Protein AF-A0A015J908-F1 (afdb_monomer)

pLDDT: mean 86.08, std 17.11, range [36.44, 96.56]

Structure (mmCIF, N/CA/C/O backbone):
data_AF-A0A015J908-F1
#
_entry.id   AF-A0A015J908-F1
#
loop_
_atom_site.group_PDB
_atom_site.id
_atom_site.type_symbol
_atom_site.label_atom_id
_atom_site.label_alt_id
_atom_site.label_comp_id
_atom_site.label_asym_id
_atom_site.label_entity_id
_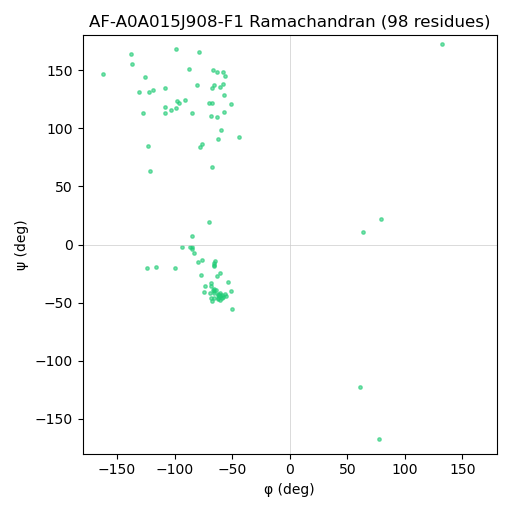atom_site.label_seq_id
_atom_site.pdbx_PDB_ins_code
_atom_site.Cartn_x
_atom_site.Cartn_y
_atom_site.Cartn_z
_atom_site.occupancy
_atom_site.B_iso_or_equiv
_atom_site.auth_seq_id
_atom_site.auth_comp_id
_atom_site.auth_asym_id
_atom_site.auth_atom_id
_atom_site.pdbx_PDB_model_num
ATOM 1 N N . MET A 1 1 ? -16.919 -6.076 14.289 1.00 47.28 1 MET A N 1
ATOM 2 C CA . MET A 1 1 ? -16.607 -6.281 12.858 1.00 47.28 1 MET A CA 1
ATOM 3 C C . MET A 1 1 ? -15.211 -6.894 12.821 1.00 47.28 1 MET A C 1
ATOM 5 O O . MET A 1 1 ? -14.245 -6.172 12.674 1.00 47.28 1 MET A O 1
ATOM 9 N N . GLU A 1 2 ? -15.104 -8.202 13.067 1.00 55.47 2 GLU A N 1
ATOM 10 C CA . GLU A 1 2 ? -13.826 -8.932 13.201 1.00 55.47 2 GLU A CA 1
ATOM 11 C C . GLU A 1 2 ? -13.764 -10.046 12.151 1.00 55.47 2 GLU A C 1
ATOM 13 O O . GLU A 1 2 ? -13.831 -11.230 12.459 1.00 55.47 2 GLU A O 1
ATOM 18 N N . LYS A 1 3 ? -13.770 -9.671 10.869 1.00 77.44 3 LYS A N 1
ATOM 19 C CA . LYS A 1 3 ? -13.636 -10.649 9.772 1.00 77.44 3 LYS A CA 1
ATOM 20 C C . LYS A 1 3 ? -12.477 -10.351 8.828 1.00 77.44 3 LYS A C 1
ATOM 22 O O . LYS A 1 3 ? -12.043 -11.248 8.120 1.00 77.44 3 LYS A O 1
ATOM 27 N N . VAL A 1 4 ? -11.982 -9.114 8.808 1.00 84.88 4 VAL A N 1
ATOM 28 C CA . VAL A 1 4 ? -10.859 -8.719 7.955 1.00 84.88 4 VAL A CA 1
ATOM 29 C C . VAL A 1 4 ? -9.615 -8.632 8.823 1.00 84.88 4 VAL A C 1
ATOM 31 O O . VAL A 1 4 ? -9.564 -7.819 9.741 1.00 84.88 4 VAL A O 1
ATOM 34 N N . VAL A 1 5 ? -8.646 -9.494 8.530 1.00 83.88 5 VAL A N 1
ATOM 35 C CA . VAL A 1 5 ? -7.379 -9.609 9.272 1.00 83.88 5 VAL A CA 1
ATOM 36 C C . VAL A 1 5 ? -6.220 -8.897 8.573 1.00 83.88 5 VAL A C 1
ATOM 38 O O . VAL A 1 5 ? -5.214 -8.591 9.199 1.00 83.88 5 VAL A O 1
ATOM 41 N N . CYS A 1 6 ? -6.347 -8.649 7.268 1.00 89.81 6 CYS A N 1
ATOM 42 C CA . CYS A 1 6 ? -5.348 -7.961 6.464 1.00 89.81 6 CYS A CA 1
ATOM 43 C C . CYS A 1 6 ? -5.977 -7.451 5.164 1.00 89.81 6 CYS A C 1
ATOM 45 O O . CYS A 1 6 ? -6.842 -8.113 4.587 1.00 89.81 6 CYS A O 1
ATOM 47 N N . THR A 1 7 ? -5.488 -6.312 4.687 1.00 91.81 7 THR A N 1
ATOM 48 C CA . THR A 1 7 ? -5.693 -5.831 3.320 1.00 91.81 7 THR A CA 1
ATOM 49 C C . THR A 1 7 ? -4.321 -5.640 2.686 1.00 91.81 7 THR A C 1
ATOM 51 O O . THR A 1 7 ? -3.454 -5.006 3.283 1.00 91.81 7 THR A O 1
ATOM 54 N N . ILE A 1 8 ? -4.114 -6.159 1.478 1.00 94.44 8 ILE A N 1
ATOM 55 C CA . ILE A 1 8 ? -2.891 -5.928 0.701 1.00 94.44 8 ILE A CA 1
ATOM 56 C C . ILE A 1 8 ? -3.278 -5.219 -0.591 1.00 94.44 8 ILE A C 1
ATOM 58 O O . ILE A 1 8 ? -4.234 -5.616 -1.256 1.00 94.44 8 ILE A O 1
ATOM 62 N N . MET A 1 9 ? -2.555 -4.156 -0.933 1.00 94.69 9 MET A N 1
ATOM 63 C CA . MET A 1 9 ? -2.805 -3.354 -2.125 1.00 94.69 9 MET A CA 1
ATOM 64 C C . MET A 1 9 ? -1.517 -3.142 -2.904 1.00 94.69 9 MET A C 1
ATOM 66 O O . MET A 1 9 ? -0.506 -2.716 -2.348 1.00 94.69 9 MET A O 1
ATOM 70 N N . ILE A 1 10 ? -1.590 -3.387 -4.209 1.00 95.12 10 ILE A N 1
ATOM 71 C CA . ILE A 1 10 ? -0.516 -3.128 -5.170 1.00 95.12 10 ILE A CA 1
ATOM 72 C C . ILE A 1 10 ? -1.109 -2.201 -6.237 1.00 95.12 10 ILE A C 1
ATOM 74 O O . ILE A 1 10 ? -1.652 -2.673 -7.236 1.00 95.12 10 ILE A O 1
ATOM 78 N N . PRO A 1 11 ? -1.113 -0.876 -6.008 1.00 91.44 11 PRO A N 1
ATOM 79 C CA . PRO A 1 11 ? -1.767 0.065 -6.916 1.00 91.44 11 PRO A CA 1
ATOM 80 C C . PRO A 1 11 ? -0.957 0.308 -8.201 1.00 91.44 11 PRO A C 1
ATOM 82 O O . PRO A 1 11 ? -1.497 0.852 -9.166 1.00 91.44 11 PRO A O 1
ATOM 85 N N . GLY A 1 12 ? 0.316 -0.100 -8.246 1.00 89.81 12 GLY A N 1
ATOM 86 C CA . GLY A 1 12 ? 1.211 0.166 -9.373 1.00 89.81 12 GLY A CA 1
ATOM 87 C C . GLY A 1 12 ? 1.395 1.667 -9.590 1.00 89.81 12 GLY A C 1
ATOM 88 O O . GLY A 1 12 ? 1.818 2.325 -8.647 1.00 89.81 12 GLY A O 1
ATOM 89 N N . PRO A 1 13 ? 1.089 2.220 -10.783 1.00 88.69 13 PRO A N 1
ATOM 90 C CA . PRO A 1 13 ? 1.196 3.656 -11.056 1.00 88.69 13 PRO A CA 1
ATOM 91 C C . PRO A 1 13 ? -0.042 4.467 -10.627 1.00 88.69 13 PRO A C 1
ATOM 93 O O . PRO A 1 13 ? -0.089 5.677 -10.849 1.00 88.69 13 PRO A O 1
ATOM 96 N N . ASN A 1 14 ? -1.085 3.810 -10.109 1.00 91.00 14 ASN A N 1
ATOM 97 C CA . ASN A 1 14 ? -2.347 4.467 -9.783 1.00 91.00 14 ASN A CA 1
ATOM 98 C C . ASN A 1 14 ? -2.267 5.240 -8.462 1.00 91.00 14 ASN A C 1
ATOM 100 O O . ASN A 1 14 ? -1.368 5.051 -7.642 1.00 91.00 14 ASN A O 1
ATOM 104 N N . GLU A 1 15 ? -3.258 6.100 -8.227 1.00 92.06 15 GLU A N 1
ATOM 105 C CA . GLU A 1 15 ? -3.363 6.800 -6.953 1.00 92.06 15 GLU A CA 1
ATOM 106 C C . GLU A 1 15 ? -3.466 5.818 -5.777 1.00 92.06 15 GLU A C 1
ATOM 108 O O . GLU A 1 15 ? -4.186 4.818 -5.823 1.00 92.06 15 GLU A O 1
ATOM 113 N N . VAL A 1 16 ? -2.742 6.135 -4.701 1.00 94.75 16 VAL A N 1
ATOM 114 C CA . VAL A 1 16 ? -2.786 5.355 -3.469 1.00 94.75 16 VAL A CA 1
ATOM 115 C C . VAL A 1 16 ? -4.142 5.562 -2.793 1.00 94.75 16 VAL A C 1
ATOM 117 O O . VAL A 1 16 ? -4.489 6.699 -2.461 1.00 94.75 16 VAL A O 1
ATOM 120 N N . PRO A 1 17 ? -4.907 4.486 -2.562 1.00 90.12 17 PRO A N 1
ATOM 121 C CA . PRO A 1 17 ? -6.225 4.580 -1.956 1.00 90.12 17 PRO A CA 1
ATOM 122 C C . PRO A 1 17 ? -6.134 5.059 -0.506 1.00 90.12 17 PRO A C 1
ATOM 124 O O . PRO A 1 17 ? -5.166 4.790 0.208 1.00 90.12 17 PRO A O 1
ATOM 127 N N . SER A 1 18 ? -7.182 5.751 -0.060 1.00 94.31 18 SER A N 1
ATOM 128 C CA . SER A 1 18 ? -7.316 6.181 1.328 1.00 94.31 18 SER A CA 1
ATOM 129 C C . SER A 1 18 ? -8.726 5.965 1.860 1.00 94.31 18 SER A C 1
ATOM 131 O O . SER A 1 18 ? -9.696 5.910 1.102 1.00 94.31 18 SER A O 1
ATOM 133 N N . VAL A 1 19 ? -8.839 5.832 3.180 1.00 94.25 19 VAL A N 1
ATOM 134 C CA . VAL A 1 19 ? -10.123 5.724 3.883 1.00 94.25 19 VAL A CA 1
ATOM 135 C C . VAL A 1 19 ? -10.562 7.062 4.485 1.00 94.25 19 VAL A C 1
ATOM 137 O O . VAL A 1 19 ? -9.799 8.024 4.570 1.00 94.25 19 VAL A O 1
ATOM 140 N N . SER A 1 20 ? -11.817 7.132 4.937 1.00 91.44 20 SER A N 1
ATOM 141 C CA . SER A 1 20 ? -12.320 8.290 5.684 1.00 91.44 20 SER A CA 1
ATOM 142 C C . SER A 1 20 ? -11.462 8.573 6.925 1.00 91.44 20 SER A C 1
ATOM 144 O O . SER A 1 20 ? -11.028 7.650 7.613 1.00 91.44 20 SER A O 1
ATOM 146 N N . LYS A 1 21 ? -11.293 9.857 7.269 1.00 90.31 21 LYS A N 1
ATOM 147 C CA . LYS A 1 21 ? -10.503 10.346 8.421 1.00 90.31 21 LYS A CA 1
ATOM 148 C C . LYS A 1 21 ? -11.130 10.050 9.792 1.00 90.31 21 LYS A C 1
ATOM 150 O O . LYS A 1 21 ? -10.812 10.708 10.780 1.00 90.31 21 LYS A O 1
ATOM 155 N N . ARG A 1 22 ? -12.048 9.089 9.869 1.00 94.50 22 ARG A N 1
ATOM 156 C CA . ARG A 1 22 ? -12.625 8.638 11.135 1.00 94.50 22 ARG A CA 1
ATOM 157 C C . ARG A 1 22 ? -11.525 7.932 11.928 1.00 94.50 22 ARG A C 1
ATOM 159 O O . ARG A 1 22 ? -10.919 6.998 11.415 1.00 94.50 22 ARG A O 1
ATOM 166 N N . THR A 1 23 ? -11.231 8.412 13.135 1.00 91.69 23 THR A N 1
ATOM 167 C CA . THR A 1 23 ? -10.027 8.026 13.893 1.00 91.69 23 THR A CA 1
ATOM 168 C C . THR A 1 23 ? -9.901 6.521 14.121 1.00 91.69 23 THR A C 1
ATOM 170 O O . THR A 1 23 ? -8.814 5.969 13.972 1.00 91.69 23 THR A O 1
ATOM 173 N N . ASP A 1 24 ? -10.998 5.851 14.464 1.00 92.69 24 ASP A N 1
ATOM 174 C CA . ASP A 1 24 ? -11.060 4.397 14.647 1.00 92.69 24 ASP A CA 1
ATOM 175 C C . ASP A 1 24 ? -10.733 3.653 13.344 1.00 92.69 24 ASP A C 1
ATOM 177 O O . ASP A 1 24 ? -9.906 2.742 13.334 1.00 92.69 24 ASP A O 1
ATOM 181 N N . LEU A 1 25 ? -11.330 4.087 12.231 1.00 92.12 25 LEU A N 1
ATOM 182 C CA . LEU A 1 25 ? -11.160 3.471 10.922 1.00 92.12 25 LEU A CA 1
ATOM 183 C C . LEU A 1 25 ? -9.748 3.684 10.386 1.00 92.12 25 LEU A C 1
ATOM 185 O O . LEU A 1 25 ? -9.141 2.735 9.909 1.00 92.12 25 LEU A O 1
ATOM 189 N N . SER A 1 26 ? -9.213 4.902 10.466 1.00 94.44 26 SER A N 1
ATOM 190 C CA . SER A 1 26 ? -7.866 5.201 9.978 1.00 94.44 26 SER A CA 1
ATOM 191 C C . SER A 1 26 ? -6.788 4.534 10.830 1.00 94.44 26 SER A C 1
ATOM 193 O O . SER A 1 26 ? -5.778 4.100 10.287 1.00 94.44 26 SER A O 1
ATOM 195 N N . THR A 1 27 ? -7.014 4.379 12.138 1.00 93.06 27 THR A N 1
ATOM 196 C CA . THR A 1 27 ? -6.117 3.615 13.020 1.00 93.06 27 THR A CA 1
ATOM 197 C C . THR A 1 27 ? -6.148 2.132 12.668 1.00 93.06 27 THR A C 1
ATOM 199 O O . THR A 1 27 ? -5.095 1.540 12.446 1.00 93.06 27 THR A O 1
ATOM 202 N N . TRP A 1 28 ? -7.341 1.544 12.526 1.00 91.69 28 TRP A N 1
ATOM 203 C CA . TRP A 1 28 ? -7.469 0.157 12.079 1.00 91.69 28 TRP A CA 1
ATOM 204 C C . TRP A 1 28 ? -6.820 -0.052 10.706 1.00 91.69 28 TRP A C 1
ATOM 206 O O . TRP A 1 28 ? -6.067 -1.005 10.515 1.00 91.69 28 TRP A O 1
ATOM 216 N N . TYR A 1 29 ? -7.063 0.858 9.763 1.00 93.94 29 TYR A N 1
ATOM 217 C CA . TYR A 1 29 ? -6.534 0.766 8.408 1.00 93.94 29 TYR A CA 1
ATOM 218 C C . TYR A 1 29 ? -5.010 0.884 8.383 1.00 93.94 29 TYR A C 1
ATOM 220 O O . TYR A 1 29 ? -4.358 0.088 7.717 1.00 93.94 29 TYR A O 1
ATOM 228 N N . GLN A 1 30 ? -4.424 1.793 9.169 1.00 94.12 30 GLN A N 1
ATOM 229 C CA . GLN A 1 30 ? -2.972 1.888 9.328 1.00 94.12 30 GLN A CA 1
ATOM 230 C C . GLN A 1 30 ? -2.353 0.557 9.774 1.00 94.12 30 GLN A C 1
ATOM 232 O O . GLN A 1 30 ? -1.337 0.146 9.219 1.00 94.12 30 GLN A O 1
ATOM 237 N N . SER A 1 31 ? -2.977 -0.121 10.739 1.00 92.06 31 SER A N 1
ATOM 238 C CA . SER A 1 31 ? -2.469 -1.377 11.300 1.00 92.06 31 SER A CA 1
ATOM 239 C C . SER A 1 31 ? -2.697 -2.605 10.414 1.00 92.06 31 SER A C 1
ATOM 241 O O . SER A 1 31 ? -1.960 -3.577 10.539 1.00 92.06 31 SER A O 1
ATOM 243 N N . ASN A 1 32 ? -3.717 -2.599 9.550 1.00 91.94 32 ASN A N 1
ATOM 244 C CA . ASN A 1 32 ? -4.158 -3.806 8.836 1.00 91.94 32 ASN A CA 1
ATOM 245 C C . ASN A 1 32 ? -3.984 -3.732 7.311 1.00 91.94 32 ASN A C 1
ATOM 247 O O . ASN A 1 32 ? -3.977 -4.775 6.654 1.00 91.94 32 ASN A O 1
ATOM 251 N N . ALA A 1 33 ? -3.851 -2.535 6.735 1.00 94.56 33 ALA A N 1
ATOM 252 C CA . ALA A 1 33 ? -3.660 -2.350 5.303 1.00 94.56 33 ALA A CA 1
ATOM 253 C C . ALA A 1 33 ? -2.180 -2.156 4.965 1.00 94.56 33 ALA A C 1
ATOM 255 O O . ALA A 1 33 ? -1.539 -1.232 5.460 1.00 94.56 33 ALA A O 1
ATOM 256 N N . ASN A 1 34 ? -1.660 -3.007 4.085 1.00 95.25 34 ASN A N 1
ATOM 257 C CA . ASN A 1 34 ? -0.313 -2.927 3.538 1.00 95.25 34 ASN A CA 1
ATOM 258 C C . ASN A 1 34 ? -0.403 -2.484 2.076 1.00 95.25 34 ASN A C 1
ATOM 260 O O . ASN A 1 34 ? -1.004 -3.171 1.250 1.00 95.25 34 ASN A O 1
ATOM 264 N N . VAL A 1 35 ? 0.188 -1.338 1.757 1.00 96.38 35 VAL A N 1
ATOM 265 C CA . VAL A 1 35 ? 0.254 -0.788 0.403 1.00 96.38 35 VAL A CA 1
ATOM 266 C C . VAL A 1 35 ? 1.688 -0.908 -0.089 1.00 96.38 35 VAL A C 1
ATOM 268 O O . VAL A 1 35 ? 2.592 -0.267 0.445 1.00 96.38 35 VAL A O 1
ATOM 271 N N . LEU A 1 36 ? 1.904 -1.741 -1.100 1.00 96.31 36 LEU A N 1
ATOM 272 C CA . LEU A 1 36 ? 3.222 -2.037 -1.649 1.00 96.31 36 LEU A CA 1
ATOM 273 C C . LEU A 1 36 ? 3.428 -1.198 -2.911 1.00 96.31 36 LEU A C 1
ATOM 275 O O . LEU A 1 36 ? 2.661 -1.312 -3.870 1.00 96.31 36 LEU A O 1
ATOM 279 N N . LEU A 1 37 ? 4.429 -0.319 -2.891 1.00 95.88 37 LEU A N 1
ATOM 280 C CA . LEU A 1 37 ? 4.659 0.679 -3.934 1.00 95.88 37 LEU A CA 1
ATOM 281 C C . LEU A 1 37 ? 6.080 0.592 -4.486 1.00 95.88 37 LEU A C 1
ATOM 283 O O . LEU A 1 37 ? 7.022 0.390 -3.710 1.00 95.88 37 LEU A O 1
ATOM 287 N N . PRO A 1 38 ? 6.261 0.836 -5.797 1.00 96.06 38 PRO A N 1
ATOM 288 C CA . PRO A 1 38 ? 7.592 0.975 -6.353 1.00 96.06 38 PRO A CA 1
ATOM 289 C C . PRO A 1 38 ? 8.296 2.193 -5.748 1.00 96.06 38 PRO A C 1
ATOM 291 O O . PRO A 1 38 ? 7.672 3.196 -5.377 1.00 96.06 38 PRO A O 1
ATOM 294 N N . ALA A 1 39 ? 9.615 2.118 -5.627 1.00 95.44 39 ALA A N 1
ATOM 295 C CA . ALA A 1 39 ? 10.414 3.189 -5.045 1.00 95.44 39 ALA A CA 1
ATOM 296 C C . ALA A 1 39 ? 10.362 4.502 -5.824 1.00 95.44 39 ALA A C 1
ATOM 298 O O . ALA A 1 39 ? 10.465 5.573 -5.223 1.00 95.44 39 ALA A O 1
ATOM 299 N N . ASN A 1 40 ? 10.122 4.422 -7.130 1.00 94.81 40 ASN A N 1
ATOM 300 C CA . ASN A 1 40 ? 9.941 5.572 -8.007 1.00 94.81 40 ASN A CA 1
ATOM 301 C C . ASN A 1 40 ? 8.500 6.126 -8.043 1.00 94.81 40 ASN A C 1
ATOM 303 O O . ASN A 1 40 ? 8.210 7.004 -8.854 1.00 94.81 40 ASN A O 1
ATOM 307 N N . HIS A 1 41 ? 7.585 5.646 -7.191 1.00 95.88 41 HIS A N 1
ATOM 308 C CA . HIS A 1 41 ? 6.202 6.127 -7.186 1.00 95.88 41 HIS A CA 1
ATOM 309 C C . HIS A 1 41 ? 6.097 7.595 -6.708 1.00 95.88 41 HIS A C 1
ATOM 311 O O . HIS A 1 41 ? 6.619 7.925 -5.640 1.00 95.88 41 HIS A O 1
ATOM 317 N N . PRO A 1 42 ? 5.333 8.479 -7.383 1.00 94.62 42 PRO A N 1
ATOM 318 C CA . PRO A 1 42 ? 5.210 9.893 -6.990 1.00 94.62 42 PRO A CA 1
ATOM 319 C C . PRO A 1 42 ? 4.536 10.102 -5.623 1.00 94.62 42 PRO A C 1
ATOM 321 O O . PRO A 1 42 ? 4.605 11.174 -5.030 1.00 94.62 42 PRO A O 1
ATOM 324 N N . PHE A 1 43 ? 3.879 9.074 -5.078 1.00 95.69 43 PHE A N 1
ATOM 325 C CA . PHE A 1 43 ? 3.266 9.145 -3.747 1.00 95.69 43 PHE A CA 1
ATOM 326 C C . PHE A 1 43 ? 4.276 9.430 -2.627 1.00 95.69 43 PHE A C 1
ATOM 328 O O . PHE A 1 43 ? 3.888 9.996 -1.609 1.00 95.69 43 PHE A O 1
ATOM 335 N N . TRP A 1 44 ? 5.559 9.106 -2.813 1.00 95.69 44 TRP A N 1
ATOM 336 C CA . TRP A 1 44 ? 6.597 9.380 -1.814 1.00 95.69 44 TRP A CA 1
ATOM 337 C C . TRP A 1 44 ? 6.855 10.872 -1.584 1.00 95.69 44 TRP A C 1
ATOM 339 O O . TRP A 1 44 ? 7.393 11.242 -0.544 1.00 95.69 44 TRP A O 1
ATOM 349 N N . GLU A 1 45 ? 6.435 11.732 -2.510 1.00 95.19 45 GLU A N 1
ATOM 350 C CA . GLU A 1 45 ? 6.495 13.190 -2.360 1.00 95.19 45 GLU A CA 1
ATOM 351 C C . GLU A 1 45 ? 5.349 1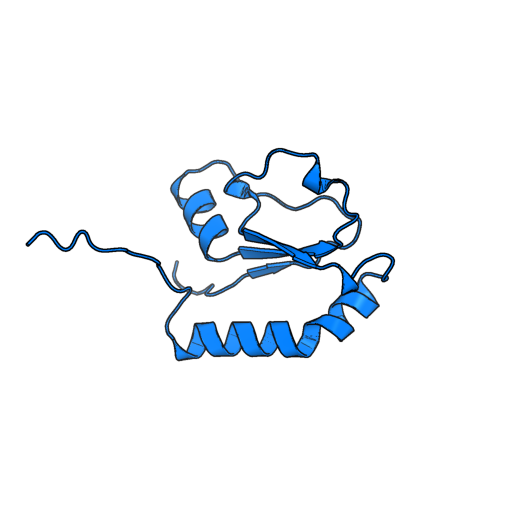3.730 -1.489 1.00 95.19 45 GLU A C 1
ATOM 353 O O . GLU A 1 45 ? 5.384 14.869 -1.015 1.00 95.19 45 GLU A O 1
ATOM 358 N N . LYS A 1 46 ? 4.311 12.918 -1.251 1.00 94.06 46 LYS A N 1
ATOM 359 C CA . LYS A 1 46 ? 3.163 13.282 -0.420 1.00 94.06 46 LYS A CA 1
ATOM 360 C C . LYS A 1 46 ? 3.431 12.944 1.049 1.00 94.06 46 LYS A C 1
ATOM 362 O O . LYS A 1 46 ? 4.095 11.971 1.397 1.00 94.06 46 LYS A O 1
ATOM 367 N N . LYS A 1 47 ? 2.816 13.714 1.953 1.00 94.44 47 LYS A N 1
ATOM 368 C CA . LYS A 1 47 ? 2.792 13.376 3.383 1.00 94.44 47 LYS A CA 1
ATOM 369 C C . LYS A 1 47 ? 1.932 12.130 3.607 1.00 94.44 47 LYS A C 1
ATOM 371 O O . LYS A 1 47 ? 0.706 12.211 3.508 1.00 94.44 47 LYS A O 1
ATOM 376 N N . ILE A 1 48 ? 2.570 11.022 3.976 1.00 94.25 48 ILE A N 1
ATOM 377 C CA . ILE A 1 48 ? 1.897 9.774 4.351 1.00 94.25 48 ILE A CA 1
ATOM 378 C C . ILE A 1 48 ? 1.104 9.992 5.645 1.00 94.25 48 ILE A C 1
ATOM 380 O O . ILE A 1 48 ? 1.552 10.659 6.581 1.00 94.25 48 ILE A O 1
ATOM 384 N N . LYS A 1 49 ? -0.111 9.449 5.677 1.00 95.50 49 LYS A N 1
ATOM 385 C CA . LYS A 1 49 ? -1.049 9.554 6.803 1.00 95.50 49 LYS A CA 1
ATOM 386 C C . LYS A 1 49 ? -1.725 8.214 7.054 1.00 95.50 49 LYS A C 1
ATOM 388 O O . LYS A 1 49 ? -1.749 7.379 6.154 1.00 95.50 49 LYS A O 1
ATOM 393 N N . ARG A 1 50 ? -2.336 8.064 8.234 1.00 95.12 50 ARG A N 1
ATOM 394 C CA . ARG A 1 50 ? -3.009 6.832 8.680 1.00 95.12 50 ARG A CA 1
ATOM 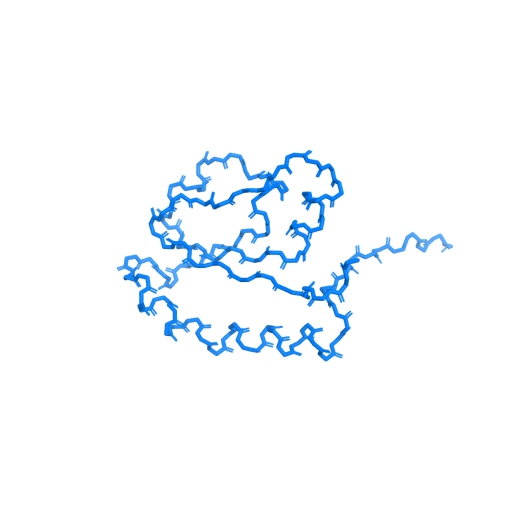395 C C . ARG A 1 50 ? -4.059 6.328 7.694 1.00 95.12 50 ARG A C 1
ATOM 397 O O . ARG A 1 50 ? -4.234 5.126 7.541 1.00 95.12 50 ARG A O 1
ATOM 404 N N . GLU A 1 51 ? -4.723 7.241 6.986 1.00 96.12 51 GLU A N 1
ATOM 405 C CA . GLU A 1 51 ? -5.767 6.884 6.028 1.00 96.12 51 GLU A CA 1
ATOM 406 C C . GLU A 1 51 ? -5.249 6.089 4.824 1.00 96.12 51 GLU A C 1
ATOM 408 O O . GLU A 1 51 ? -6.062 5.488 4.135 1.00 96.12 51 GLU A O 1
ATOM 413 N N . HIS A 1 52 ? -3.937 6.060 4.574 1.00 96.56 52 HIS A N 1
ATOM 414 C CA . HIS A 1 52 ? -3.332 5.327 3.457 1.00 96.56 52 HIS A CA 1
ATOM 415 C C . HIS A 1 52 ? -2.869 3.915 3.832 1.00 96.56 52 HIS A C 1
ATOM 417 O O . HIS A 1 52 ? -2.363 3.200 2.975 1.00 96.56 52 HIS A O 1
ATOM 423 N N . GLY A 1 53 ? -3.013 3.500 5.092 1.00 95.75 53 GLY A N 1
ATOM 424 C CA . GLY A 1 53 ? -2.431 2.242 5.548 1.00 95.75 53 GLY A CA 1
ATOM 425 C C . GLY A 1 53 ? -0.925 2.357 5.800 1.00 95.75 53 GLY A C 1
ATOM 426 O O . GLY A 1 53 ? -0.352 3.451 5.845 1.00 95.75 53 GLY A O 1
ATOM 427 N N . THR A 1 54 ? -0.276 1.211 5.955 1.00 95.62 54 THR A N 1
ATOM 428 C CA . THR A 1 54 ? 1.183 1.093 5.992 1.00 95.62 54 THR A CA 1
ATOM 429 C C . THR A 1 54 ? 1.713 1.002 4.565 1.00 95.62 54 THR A C 1
ATOM 431 O O . THR A 1 54 ? 1.440 0.040 3.854 1.00 95.62 54 THR A O 1
ATOM 434 N N . CYS A 1 55 ? 2.449 2.025 4.130 1.00 95.81 55 CYS A N 1
ATOM 435 C CA . CYS A 1 55 ? 3.026 2.089 2.788 1.00 95.81 55 CYS A CA 1
ATOM 436 C C . CYS A 1 55 ? 4.482 1.608 2.807 1.00 95.81 55 CYS A C 1
ATOM 438 O O . CYS A 1 55 ? 5.313 2.209 3.490 1.00 95.81 55 CYS A O 1
ATOM 440 N N . SER A 1 56 ? 4.796 0.582 2.019 1.00 95.31 56 SER A N 1
ATOM 441 C CA . SER A 1 56 ? 6.139 0.007 1.904 1.00 95.31 56 SER A CA 1
ATOM 442 C C . SER A 1 56 ? 6.764 0.344 0.559 1.00 95.31 56 SER A C 1
ATOM 444 O O . SER A 1 56 ? 6.123 0.232 -0.488 1.00 95.31 56 SER A O 1
ATOM 446 N N . LYS A 1 57 ? 8.033 0.752 0.602 1.00 95.81 57 LYS A N 1
ATOM 447 C CA . LYS A 1 57 ? 8.839 1.060 -0.575 1.00 95.81 57 LYS A CA 1
ATOM 448 C C . LYS A 1 57 ? 9.590 -0.184 -1.034 1.00 95.81 57 LYS A C 1
ATOM 450 O O . LYS A 1 57 ? 10.333 -0.752 -0.240 1.00 95.81 57 LYS A O 1
ATOM 455 N N . ILE A 1 58 ? 9.410 -0.577 -2.293 1.00 95.56 58 ILE A N 1
ATOM 456 C CA . ILE A 1 58 ? 10.050 -1.762 -2.871 1.00 95.56 58 ILE A CA 1
ATOM 457 C C . ILE A 1 58 ? 10.772 -1.357 -4.160 1.00 95.56 58 ILE A C 1
ATOM 459 O O . ILE A 1 58 ? 10.138 -0.959 -5.136 1.00 95.56 58 ILE A O 1
ATOM 463 N N . GLU A 1 59 ? 12.103 -1.430 -4.150 1.00 94.00 59 GLU A N 1
ATOM 464 C CA . GLU A 1 59 ? 12.952 -1.056 -5.295 1.00 94.00 59 GLU A CA 1
ATOM 465 C C . GLU A 1 59 ? 12.738 -1.985 -6.495 1.00 94.00 59 GLU A C 1
ATOM 467 O O . GLU A 1 59 ? 12.663 -1.525 -7.635 1.00 94.00 59 GLU A O 1
ATOM 472 N N . ASP A 1 60 ? 12.548 -3.277 -6.233 1.00 93.44 60 ASP A N 1
ATOM 473 C CA . ASP A 1 60 ? 12.431 -4.307 -7.269 1.00 93.44 60 ASP A CA 1
ATOM 474 C C . ASP A 1 60 ? 11.181 -4.143 -8.141 1.00 93.44 60 ASP A C 1
ATOM 476 O O . ASP A 1 60 ? 11.139 -4.660 -9.248 1.00 93.44 60 ASP A O 1
ATOM 480 N N . LEU A 1 61 ? 10.181 -3.371 -7.701 1.00 94.75 61 LEU A N 1
ATOM 481 C CA . LEU A 1 61 ? 8.972 -3.108 -8.489 1.00 94.75 61 LEU A CA 1
ATOM 482 C C . LEU A 1 61 ? 9.140 -1.972 -9.507 1.00 94.75 61 LEU A C 1
ATOM 484 O O . LEU A 1 61 ? 8.217 -1.702 -10.282 1.00 94.75 61 LEU A O 1
ATOM 488 N N . ASN A 1 62 ? 10.265 -1.253 -9.492 1.00 93.62 62 ASN A N 1
ATOM 489 C CA . ASN A 1 62 ? 10.474 -0.108 -10.372 1.00 93.62 62 ASN A CA 1
ATOM 490 C C . ASN A 1 62 ? 10.317 -0.520 -11.846 1.00 93.62 62 ASN A C 1
ATOM 492 O O . ASN A 1 62 ? 10.960 -1.448 -12.327 1.00 93.62 62 ASN A O 1
ATOM 496 N N . ASN A 1 63 ? 9.482 0.221 -12.581 1.00 87.81 63 ASN A N 1
ATOM 497 C CA . ASN A 1 63 ? 9.185 0.000 -14.004 1.00 87.81 63 ASN A CA 1
ATOM 498 C C . ASN A 1 63 ? 8.495 -1.340 -14.337 1.00 87.81 63 ASN A C 1
ATOM 500 O O . ASN A 1 63 ? 8.361 -1.663 -15.517 1.00 87.81 63 ASN A O 1
ATOM 504 N N . MET A 1 64 ? 8.018 -2.096 -13.342 1.00 94.12 64 MET A N 1
ATOM 505 C CA . MET A 1 64 ? 7.209 -3.289 -13.591 1.00 94.12 64 MET A CA 1
ATOM 506 C C . MET A 1 64 ? 5.745 -2.916 -13.885 1.00 94.12 64 MET A C 1
ATOM 508 O O . MET A 1 64 ? 5.158 -2.082 -13.191 1.00 94.12 64 MET A O 1
ATOM 512 N N . PRO A 1 65 ? 5.099 -3.542 -14.879 1.00 93.12 65 PRO A N 1
ATOM 513 C CA . PRO A 1 65 ? 3.645 -3.555 -14.983 1.00 93.12 65 PRO A CA 1
ATOM 514 C C . PRO A 1 65 ? 3.000 -4.158 -13.725 1.00 93.12 65 PRO A C 1
ATOM 516 O O . PRO A 1 65 ? 3.541 -5.084 -13.128 1.00 93.12 65 PRO A O 1
ATOM 519 N N . VAL A 1 66 ? 1.795 -3.705 -13.354 1.00 92.19 66 VAL A N 1
ATOM 520 C CA . VAL A 1 66 ? 1.053 -4.212 -12.172 1.00 92.19 66 VAL A CA 1
ATOM 521 C C . VAL A 1 66 ? 0.941 -5.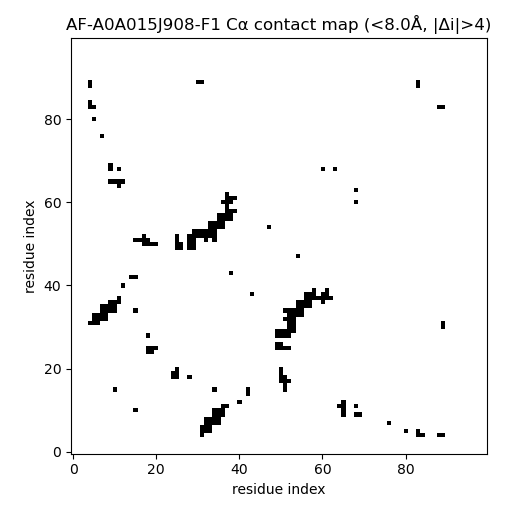738 -12.139 1.00 92.19 66 VAL A C 1
ATOM 523 O O . VAL A 1 66 ? 1.059 -6.344 -11.081 1.00 92.19 66 VAL A O 1
ATOM 526 N N . GLN A 1 67 ? 0.711 -6.362 -13.293 1.00 93.69 67 GLN A N 1
ATOM 527 C CA . GLN A 1 67 ? 0.571 -7.817 -13.404 1.00 93.69 67 GLN A CA 1
ATOM 528 C C . GLN A 1 67 ? 1.869 -8.537 -13.017 1.00 93.69 67 GLN A C 1
ATOM 530 O O . GLN A 1 67 ? 1.824 -9.516 -12.277 1.00 93.69 67 GLN A O 1
ATOM 535 N N . ASP A 1 68 ? 3.018 -7.989 -13.410 1.00 95.38 68 ASP A N 1
ATOM 536 C CA . ASP A 1 68 ? 4.325 -8.540 -13.055 1.00 95.38 68 ASP A CA 1
ATOM 537 C C . ASP A 1 68 ? 4.653 -8.278 -11.581 1.00 95.38 68 ASP A C 1
ATOM 539 O O . ASP A 1 68 ? 5.183 -9.160 -10.912 1.00 95.38 68 ASP A O 1
ATOM 543 N N . MET A 1 69 ? 4.249 -7.123 -11.032 1.00 95.31 69 MET A N 1
ATOM 544 C CA . MET A 1 69 ? 4.350 -6.854 -9.590 1.00 95.31 69 MET A CA 1
ATOM 545 C C . MET A 1 69 ? 3.569 -7.892 -8.770 1.00 95.31 69 MET A C 1
ATOM 547 O O . MET A 1 69 ? 4.070 -8.385 -7.762 1.00 95.31 69 MET A O 1
ATOM 551 N N . LEU A 1 70 ? 2.351 -8.246 -9.200 1.00 93.88 70 LEU A N 1
ATOM 552 C CA . LEU A 1 70 ? 1.516 -9.250 -8.528 1.00 93.88 70 LEU A CA 1
ATOM 553 C C . LEU A 1 70 ? 2.173 -10.633 -8.533 1.00 93.88 70 LEU A C 1
ATOM 555 O O . LEU A 1 70 ? 2.148 -11.320 -7.512 1.00 93.88 70 LEU A O 1
ATOM 559 N N . VAL A 1 71 ? 2.764 -11.032 -9.662 1.00 95.62 71 VAL A N 1
ATOM 560 C CA . VAL A 1 71 ? 3.495 -12.301 -9.781 1.00 95.62 71 VAL A CA 1
ATOM 561 C C . VAL A 1 71 ? 4.747 -12.283 -8.907 1.00 95.62 71 VAL A C 1
ATOM 563 O O . VAL A 1 71 ? 4.981 -13.232 -8.162 1.00 95.62 71 VAL A O 1
ATOM 566 N N . HIS A 1 72 ? 5.521 -11.200 -8.959 1.00 95.50 72 HIS A N 1
ATOM 567 C CA . HIS A 1 72 ? 6.754 -11.043 -8.191 1.00 95.50 72 HIS A CA 1
ATOM 568 C C . HIS A 1 72 ? 6.502 -11.119 -6.678 1.00 95.50 72 HIS A C 1
ATOM 570 O O . HIS A 1 72 ? 7.199 -11.838 -5.968 1.00 95.50 72 HIS A O 1
ATOM 576 N N . LEU A 1 73 ? 5.456 -10.445 -6.193 1.00 95.94 73 LEU A N 1
ATOM 577 C CA . LEU A 1 73 ? 5.115 -10.371 -4.769 1.00 95.94 73 LEU A CA 1
ATOM 578 C C . LEU A 1 73 ? 4.270 -11.549 -4.269 1.00 95.94 73 LEU A C 1
ATOM 580 O O . LEU A 1 73 ? 3.955 -11.608 -3.082 1.00 95.94 73 LEU A O 1
ATOM 584 N N . HIS A 1 74 ? 3.861 -12.468 -5.148 1.00 94.81 74 HIS A N 1
ATOM 585 C CA . HIS A 1 74 ? 2.898 -13.527 -4.837 1.00 94.81 74 HIS A CA 1
ATOM 586 C C . HIS A 1 74 ? 3.256 -14.289 -3.554 1.00 94.81 74 HIS A C 1
ATOM 588 O O . HIS A 1 74 ? 2.461 -14.355 -2.616 1.00 94.81 74 HIS A O 1
ATOM 594 N N . ASN A 1 75 ? 4.470 -14.838 -3.489 1.00 94.44 75 ASN A N 1
ATOM 595 C CA . ASN A 1 75 ? 4.885 -15.682 -2.368 1.00 94.44 75 ASN A CA 1
ATOM 596 C C . ASN A 1 75 ? 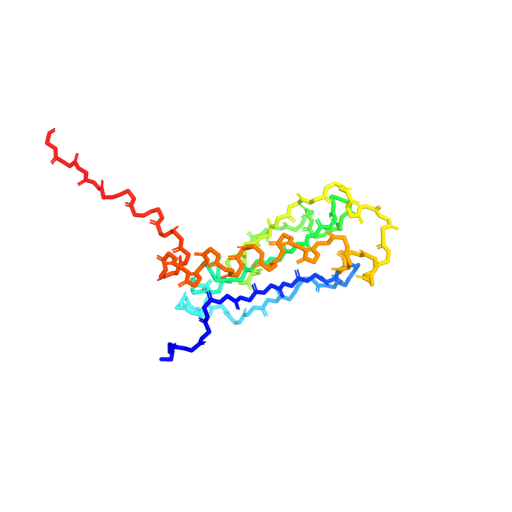5.021 -14.891 -1.062 1.00 94.44 75 ASN A C 1
ATOM 598 O O . ASN A 1 75 ? 4.664 -15.407 -0.000 1.00 94.44 75 ASN A O 1
ATOM 602 N N . ASP A 1 76 ? 5.470 -13.640 -1.139 1.00 93.44 76 ASP A N 1
ATOM 603 C CA . ASP A 1 76 ? 5.621 -12.766 0.024 1.00 93.44 76 ASP A CA 1
ATOM 604 C C . ASP A 1 76 ? 4.257 -12.373 0.593 1.00 93.44 76 ASP A C 1
ATOM 606 O O . ASP A 1 76 ? 4.046 -12.443 1.805 1.00 93.44 76 ASP A O 1
ATOM 610 N N . MET A 1 77 ? 3.288 -12.055 -0.273 1.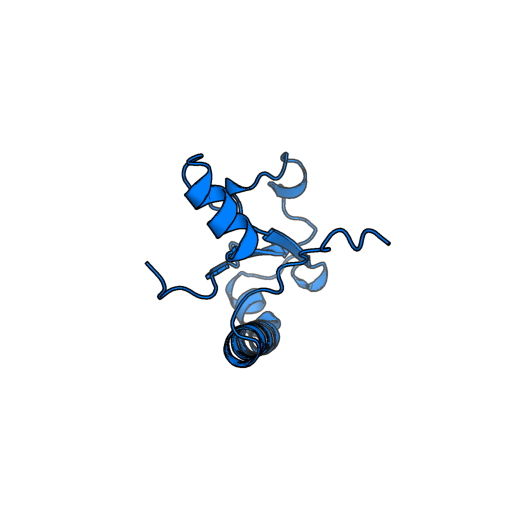00 93.88 77 MET A N 1
ATOM 611 C CA . MET A 1 77 ? 1.912 -11.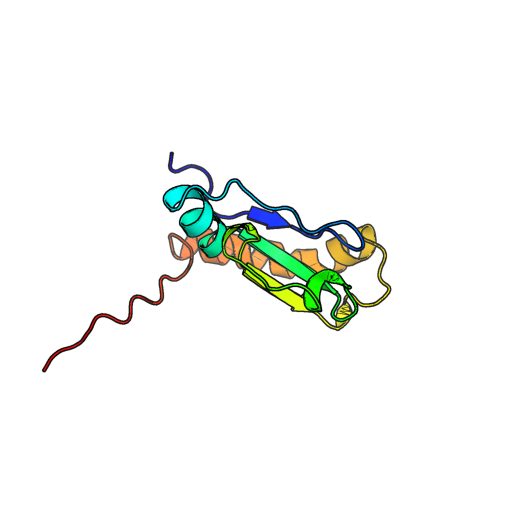768 0.138 1.00 93.88 77 MET A CA 1
ATOM 612 C C . MET A 1 77 ? 1.275 -12.962 0.852 1.00 93.88 77 MET A C 1
ATOM 614 O O . MET A 1 77 ? 0.695 -12.798 1.926 1.00 93.88 77 MET A O 1
ATOM 618 N N . PHE A 1 78 ? 1.398 -14.170 0.294 1.00 93.25 78 PHE A N 1
ATOM 619 C CA . PHE A 1 78 ? 0.855 -15.375 0.926 1.00 93.25 78 PHE A CA 1
ATOM 620 C C . PHE A 1 78 ? 1.562 -15.709 2.240 1.00 93.25 78 PHE A C 1
ATOM 622 O O . PHE A 1 78 ? 0.904 -16.076 3.214 1.00 93.25 78 PHE A O 1
ATOM 629 N N . SER A 1 79 ? 2.884 -15.544 2.297 1.00 93.12 79 SER A N 1
ATOM 630 C CA . SER A 1 79 ? 3.657 -15.754 3.524 1.00 93.12 79 SER A CA 1
ATOM 631 C C . SER A 1 79 ? 3.240 -14.777 4.621 1.00 93.12 79 SER A C 1
ATOM 633 O O . SER A 1 79 ? 3.015 -15.197 5.755 1.00 93.12 79 SER A O 1
ATOM 635 N N . HIS A 1 80 ? 3.049 -13.501 4.282 1.00 91.00 80 HIS A N 1
ATOM 636 C CA . HIS A 1 80 ? 2.567 -12.472 5.205 1.00 91.00 80 HIS A CA 1
ATOM 637 C C . HIS A 1 80 ? 1.159 -12.773 5.728 1.00 91.00 80 HIS A C 1
ATOM 639 O O . HIS A 1 80 ? 0.921 -12.743 6.935 1.00 91.00 80 HIS A O 1
ATOM 645 N N . ILE A 1 81 ? 0.228 -13.142 4.841 1.00 91.12 81 ILE A N 1
ATOM 646 C CA . ILE A 1 81 ? -1.132 -13.538 5.241 1.00 91.12 81 ILE A CA 1
ATOM 647 C C . ILE A 1 81 ? -1.079 -14.740 6.189 1.00 91.12 81 ILE A C 1
ATOM 649 O O . ILE A 1 81 ? -1.719 -14.717 7.240 1.00 91.12 81 ILE A O 1
ATOM 653 N N . ASN A 1 82 ? -0.290 -15.765 5.863 1.00 91.38 82 ASN A N 1
ATOM 654 C CA . ASN A 1 82 ? -0.133 -16.942 6.716 1.00 91.38 82 ASN A CA 1
ATOM 655 C C . ASN A 1 82 ? 0.433 -16.577 8.093 1.00 91.38 82 ASN A C 1
ATOM 657 O O . ASN A 1 82 ? -0.065 -17.076 9.100 1.00 91.38 82 ASN A O 1
ATOM 661 N N . GLN A 1 83 ? 1.420 -15.683 8.163 1.00 90.19 83 GLN A N 1
ATOM 662 C CA . GLN A 1 83 ? 1.960 -15.206 9.438 1.00 90.19 83 GLN A CA 1
ATOM 663 C C . GLN A 1 83 ? 0.901 -14.488 10.278 1.00 90.19 83 GLN A C 1
ATOM 665 O O . GLN A 1 83 ? 0.793 -14.770 11.468 1.00 90.19 83 GLN A O 1
ATOM 670 N N . ILE A 1 84 ? 0.087 -13.615 9.679 1.00 88.25 84 ILE A N 1
ATOM 671 C CA . ILE A 1 84 ? -1.012 -12.935 10.386 1.00 88.25 84 ILE A CA 1
ATOM 672 C C . ILE A 1 84 ? -2.019 -13.953 10.929 1.00 88.25 84 ILE A C 1
ATOM 674 O O . ILE A 1 84 ? -2.452 -13.838 12.076 1.00 88.25 84 ILE A O 1
ATOM 678 N N . LEU A 1 85 ? -2.379 -14.956 10.123 1.00 87.56 85 LEU A N 1
ATOM 679 C CA . LEU A 1 85 ? -3.340 -15.988 10.510 1.00 87.56 85 LEU A CA 1
ATOM 680 C C . LEU A 1 85 ? -2.813 -16.891 11.633 1.00 87.56 85 LEU A C 1
ATOM 682 O O . LEU A 1 85 ? -3.574 -17.234 12.534 1.00 87.56 85 LEU A O 1
ATOM 686 N N . VAL A 1 86 ? -1.529 -17.256 11.603 1.00 87.88 86 VAL A N 1
ATOM 687 C CA . VAL A 1 86 ? -0.897 -18.103 12.629 1.00 87.88 86 VAL A CA 1
ATOM 688 C C . VAL A 1 86 ? -0.649 -17.328 13.925 1.00 87.88 86 VAL A C 1
ATOM 690 O O . VAL A 1 86 ? -0.882 -17.860 15.007 1.00 87.88 86 VAL A O 1
ATOM 693 N N . ASN A 1 87 ? -0.213 -16.069 13.829 1.00 80.75 87 ASN A N 1
ATOM 694 C CA . ASN A 1 87 ? 0.158 -15.252 14.988 1.00 80.75 87 ASN A CA 1
ATOM 695 C C . ASN A 1 87 ? -1.028 -14.496 15.617 1.00 80.75 87 ASN A C 1
ATOM 697 O O . ASN A 1 87 ? -0.849 -13.818 16.626 1.00 80.75 87 ASN A O 1
ATOM 701 N N . GLY A 1 88 ? -2.235 -14.610 15.053 1.00 66.69 88 GLY A N 1
ATOM 702 C CA . GLY A 1 88 ? -3.452 -14.027 15.625 1.00 66.69 88 GLY A CA 1
ATOM 703 C C . GLY A 1 88 ? -3.638 -12.525 15.378 1.00 66.69 88 GLY A C 1
ATOM 704 O O . GLY A 1 88 ? -4.382 -11.882 16.115 1.00 66.69 88 GLY A O 1
ATOM 705 N N . GLY A 1 89 ? -3.001 -11.960 14.348 1.00 61.81 89 GLY A N 1
ATOM 706 C CA . GLY A 1 89 ? -3.149 -10.553 13.961 1.00 61.81 89 GLY A CA 1
ATOM 707 C C . GLY A 1 89 ? -1.820 -9.830 13.713 1.00 61.81 89 GLY A C 1
ATOM 708 O O . GLY A 1 89 ? -0.750 -10.392 13.955 1.00 61.81 89 GLY A O 1
ATOM 709 N N . PRO A 1 90 ? -1.860 -8.584 13.202 1.00 56.62 90 PRO A N 1
ATOM 710 C CA . PRO A 1 90 ? -0.658 -7.773 13.052 1.00 56.62 90 PRO A CA 1
ATOM 711 C C . PRO A 1 90 ? -0.009 -7.551 14.423 1.00 56.62 90 PRO A C 1
ATOM 713 O O . PRO A 1 90 ? -0.696 -7.263 15.403 1.00 56.62 90 PRO A O 1
ATOM 716 N N . ALA A 1 91 ? 1.317 -7.700 14.491 1.00 51.91 91 ALA A N 1
ATOM 717 C CA . ALA A 1 91 ? 2.086 -7.517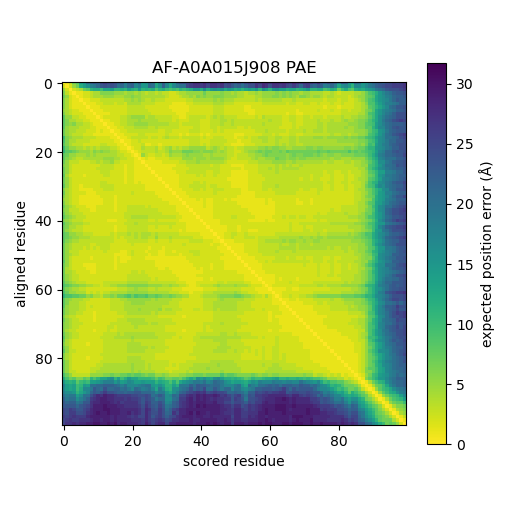 15.715 1.00 51.91 91 ALA A CA 1
ATOM 718 C C . ALA A 1 91 ? 1.903 -6.084 16.231 1.00 51.91 91 ALA A C 1
ATOM 720 O O . ALA A 1 91 ? 2.549 -5.148 15.760 1.00 51.91 91 ALA A O 1
ATOM 721 N N . ASN A 1 92 ? 1.010 -5.898 17.203 1.00 45.34 92 ASN A N 1
ATOM 722 C CA . ASN A 1 92 ? 0.986 -4.676 17.983 1.00 45.34 92 ASN A CA 1
ATOM 723 C C . ASN A 1 92 ? 2.317 -4.607 18.729 1.00 45.34 92 ASN A C 1
ATOM 725 O O . ASN A 1 92 ? 2.554 -5.353 19.676 1.00 45.34 92 ASN A O 1
ATOM 729 N N . SER A 1 93 ? 3.176 -3.675 18.326 1.00 41.28 93 SER A N 1
ATOM 730 C CA . SER A 1 93 ? 4.222 -3.141 19.185 1.00 41.28 93 SER A CA 1
ATOM 731 C C . SER A 1 93 ? 3.562 -2.330 20.307 1.00 41.28 93 SER A C 1
ATOM 733 O O . SER A 1 93 ? 3.667 -1.105 20.358 1.00 41.28 93 SER A O 1
ATOM 735 N N . SER A 1 94 ? 2.834 -3.002 21.195 1.00 38.53 94 SER A N 1
ATOM 736 C CA . SER A 1 94 ? 2.621 -2.514 22.547 1.00 38.53 94 SER A CA 1
ATOM 737 C C . SER A 1 94 ? 3.921 -2.777 23.296 1.00 38.53 94 SER A C 1
ATOM 739 O O . SER A 1 94 ? 4.092 -3.820 23.924 1.00 38.53 94 SER A O 1
ATOM 741 N N . ASN A 1 95 ? 4.858 -1.832 23.199 1.00 36.50 95 ASN A N 1
ATOM 742 C CA . ASN A 1 95 ? 5.780 -1.621 24.304 1.00 36.50 95 ASN A CA 1
ATOM 743 C C . ASN A 1 95 ? 4.906 -1.196 25.483 1.00 36.50 95 ASN A C 1
ATOM 745 O O . ASN A 1 95 ? 4.573 -0.023 25.636 1.00 36.50 95 ASN A O 1
ATOM 749 N N . GLU A 1 96 ? 4.476 -2.187 26.260 1.00 38.53 96 GLU A N 1
ATOM 750 C CA . GLU A 1 96 ? 4.131 -1.973 27.650 1.00 38.53 96 GLU A CA 1
ATOM 751 C C . GLU A 1 96 ? 5.310 -1.249 28.292 1.00 38.53 96 GLU A C 1
ATOM 753 O O . GLU A 1 96 ? 6.449 -1.726 28.284 1.00 38.53 96 GLU A O 1
ATOM 758 N N . GLU A 1 97 ? 5.008 -0.070 28.821 1.00 45.38 97 GLU A N 1
ATOM 759 C CA . GLU A 1 97 ? 5.707 0.527 29.942 1.00 45.38 97 GLU A CA 1
ATOM 760 C C . GLU A 1 97 ? 5.940 -0.554 31.007 1.00 45.38 97 GLU A C 1
ATOM 762 O O . GLU A 1 97 ? 5.110 -0.792 31.883 1.00 45.38 97 GLU A O 1
ATOM 767 N N . ARG A 1 98 ? 7.091 -1.228 30.959 1.00 36.44 98 ARG A N 1
ATOM 768 C CA . ARG A 1 98 ? 7.637 -1.872 32.148 1.00 36.44 98 ARG A CA 1
ATOM 769 C C . ARG A 1 98 ? 8.285 -0.785 32.985 1.00 36.44 98 ARG A C 1
ATOM 771 O O . ARG A 1 98 ? 9.487 -0.552 32.916 1.00 36.44 98 ARG A O 1
ATOM 778 N N . ASN A 1 99 ? 7.438 -0.126 33.768 1.00 39.94 99 ASN A N 1
ATOM 779 C CA . ASN A 1 99 ? 7.838 0.374 35.071 1.00 39.94 99 ASN A CA 1
ATOM 780 C C . ASN A 1 99 ? 8.348 -0.818 35.892 1.00 39.94 99 ASN A C 1
ATOM 782 O O . ASN A 1 99 ? 7.581 -1.743 36.169 1.00 39.94 99 ASN A O 1
ATOM 786 N N . ASN A 1 100 ? 9.643 -0.803 36.207 1.00 42.41 100 ASN A N 1
ATOM 787 C CA . ASN A 1 100 ? 10.228 -1.130 37.513 1.00 42.41 100 ASN A CA 1
ATOM 788 C C . ASN A 1 100 ? 11.736 -0.882 37.472 1.00 42.41 100 ASN A C 1
ATOM 790 O O . ASN A 1 100 ? 12.417 -1.548 36.660 1.00 42.41 100 ASN A O 1
#

Radius of gyration: 15.05 Å; Cα contacts (8 Å, |Δi|>4): 120; chains: 1; bounding box: 30×32×52 Å

Nearest PDB structures (foldseek):
  5ikk-assembly1_A-2  TM=8.526E-01  e=3.608E-04  Schizosaccharomyces pombe 972h-
  5j8j-assembly1_A-2  TM=8.082E-01  e=2.106E-03  Saccharomyces cerevisiae S288C
  6z6f-assembly1_A  TM=8.015E-01  e=5.088E-03  Saccharomyces cerevisiae S288C
  6z6o-assembly1_E  TM=7.918E-01  e=4.151E-03  Saccharomyces cerevisiae S288C

Foldseek 3Di:
DPDQQAAEAEQEQDDQDFDDPPPVVLQVQQQHYEYEYEQPHPCVVPDDGSRRHHYDYDPVCPPPDSVVVCVVCVVVVVVVVVCCVVVVHRDPPPPPPPDD

Mean predicted aligned error: 7.16 Å

Sequence (100 aa):
MEKVVCTIMIPGPNEVPSVSKRTDLSTWYQSNANVLLPANHPFWEKKIKREHGTCSKIEDLNNMPVQDMLVHLHNDMFSHINQILVNGGPANSSNEERNN

Solvent-accessible surface area (backbone atoms only — not comparable to full-atom values): 6105 Å² total; per-residue (Å²): 140,90,81,80,73,66,43,80,44,71,57,52,94,50,80,81,67,68,56,65,86,49,67,70,57,13,51,52,33,28,68,34,26,41,29,50,35,32,59,80,43,75,67,77,82,49,88,87,50,48,36,47,22,39,74,45,78,35,69,88,42,51,94,50,56,55,70,55,44,53,62,71,42,40,65,58,53,52,52,52,52,50,49,30,66,74,67,74,40,65,84,74,85,70,77,69,82,75,83,127

Organism: Rhizophagus irregularis (strain DAOM 197198w) (NCBI:txid1432141)

Secondary structure (DSSP, 8-state):
------EEE--TTSPPP-----HHHHH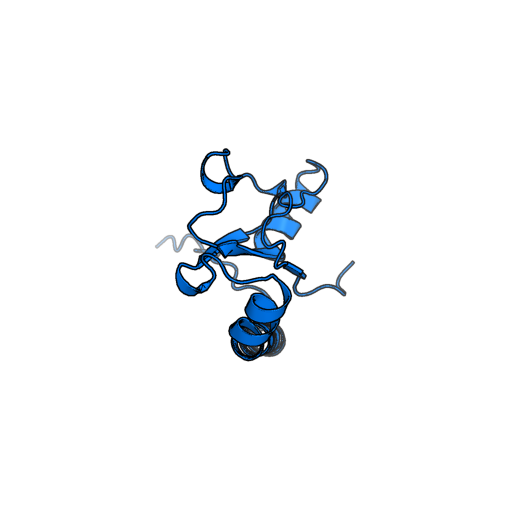HHHHHEEEEEETT-GGGGS---GGG-EEEEEGGGTT--HHHHHHHTHHHHHHHHHHHHHHTSS----------